Protein AF-A0A850QYL5-F1 (afdb_monomer)

Secondary structure (DSSP, 8-state):
--HHHHHHHHHHHHHHHHTT--HHHHHHHHHTT-SS---HHHHHHHHTT-S----HHHHHHHHHHTT--HHHHHHHHHHHHHHHHHTT--

Sequence (90 aa):
MTKNTILFGKYLKRIRESQNLTLEDVMKNIGLANDYHWQMSDLEAIELGQMDLANLKIMSLIAQGWQIEYSQLLKEFNHFTYHIAVSKFD

Solvent-accessible surface area (backbone atoms only — not comparable to full-atom values): 5062 Å² total; per-residue (Å²): 136,55,76,56,35,34,51,50,8,46,50,53,44,51,49,30,57,75,68,72,51,50,74,63,53,23,50,50,41,31,55,77,69,51,91,71,91,80,50,74,67,56,56,51,31,31,38,64,19,73,46,84,80,89,44,70,70,58,48,48,40,50,18,50,22,61,73,43,58,50,69,59,52,47,50,55,49,48,56,45,50,51,50,56,62,56,66,70,76,112

Structure (mmCIF, N/CA/C/O backbone):
data_AF-A0A850QYL5-F1
#
_entry.id   AF-A0A850QYL5-F1
#
loop_
_atom_site.group_PDB
_atom_site.id
_atom_site.type_symbol
_atom_site.label_atom_id
_atom_site.label_alt_id
_atom_site.label_comp_id
_atom_site.label_asym_id
_atom_site.label_entity_id
_atom_site.label_seq_id
_at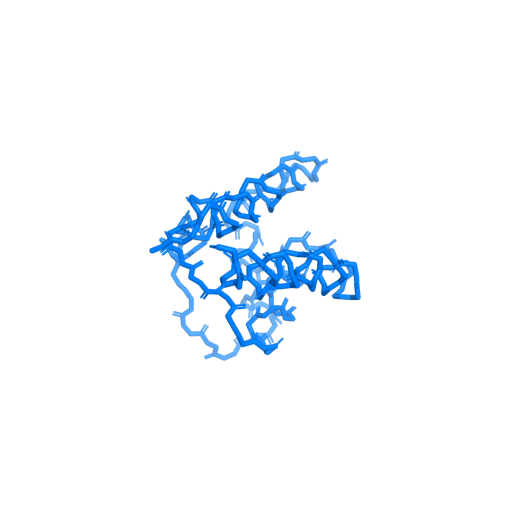om_site.pdbx_PDB_ins_code
_atom_site.Cartn_x
_atom_site.Cartn_y
_atom_site.Cartn_z
_atom_site.occupancy
_atom_site.B_iso_or_equiv
_atom_site.auth_seq_id
_atom_site.auth_comp_id
_atom_site.auth_asym_id
_atom_site.auth_atom_id
_atom_site.pdbx_PDB_model_num
ATOM 1 N N . MET A 1 1 ? -7.518 13.676 -12.973 1.00 56.41 1 MET A N 1
ATOM 2 C CA . MET A 1 1 ? -7.288 12.803 -11.801 1.00 56.41 1 MET A CA 1
ATOM 3 C C . MET A 1 1 ? -8.573 12.770 -10.990 1.00 56.41 1 MET A C 1
ATOM 5 O O . MET A 1 1 ? -9.167 13.830 -10.823 1.00 56.41 1 MET A O 1
ATOM 9 N N . THR A 1 2 ? -9.080 11.600 -10.597 1.00 66.81 2 THR A N 1
ATOM 10 C CA . THR A 1 2 ? -10.423 11.512 -9.992 1.00 66.81 2 THR A CA 1
ATOM 11 C C . THR A 1 2 ? -10.354 11.583 -8.467 1.00 66.81 2 THR A C 1
ATOM 13 O O . THR A 1 2 ? -9.373 11.152 -7.863 1.00 66.81 2 THR A O 1
ATOM 16 N N . LYS A 1 3 ? -11.420 12.079 -7.824 1.00 70.69 3 LYS A N 1
ATOM 17 C CA . LYS A 1 3 ? -11.595 12.027 -6.359 1.00 70.69 3 LYS A CA 1
ATOM 18 C C . LYS A 1 3 ? -11.377 10.609 -5.805 1.00 70.69 3 LYS A C 1
ATOM 20 O O . LYS A 1 3 ? -10.894 10.453 -4.689 1.00 70.69 3 LYS A O 1
ATOM 25 N N . ASN A 1 4 ? -11.675 9.590 -6.607 1.00 71.50 4 ASN A N 1
ATOM 26 C CA . ASN A 1 4 ? -11.581 8.187 -6.224 1.00 71.50 4 ASN A CA 1
ATOM 27 C C . ASN A 1 4 ? -10.133 7.673 -6.222 1.00 71.50 4 ASN A C 1
ATOM 29 O O . ASN A 1 4 ? -9.787 6.910 -5.327 1.00 71.50 4 ASN A O 1
ATOM 33 N N . THR A 1 5 ? -9.259 8.165 -7.110 1.00 75.62 5 THR A N 1
ATOM 34 C CA . THR A 1 5 ? -7.810 7.876 -7.060 1.00 75.62 5 THR A CA 1
ATOM 35 C C . THR A 1 5 ? -7.194 8.389 -5.748 1.00 75.62 5 THR A C 1
ATOM 37 O O . THR A 1 5 ? -6.461 7.668 -5.077 1.00 75.62 5 THR A O 1
ATOM 40 N N . ILE A 1 6 ? -7.587 9.593 -5.309 1.00 80.88 6 ILE A N 1
ATOM 41 C CA . ILE A 1 6 ? -7.164 10.192 -4.026 1.00 80.88 6 ILE A CA 1
ATOM 42 C C . ILE A 1 6 ? -7.674 9.387 -2.823 1.00 80.88 6 ILE A C 1
ATOM 44 O O . ILE A 1 6 ? -6.946 9.187 -1.851 1.00 80.88 6 ILE A O 1
ATOM 48 N N . LEU A 1 7 ? -8.927 8.925 -2.859 1.00 81.12 7 LEU A N 1
ATOM 49 C CA . LEU A 1 7 ? -9.495 8.106 -1.784 1.00 81.12 7 LEU A CA 1
ATOM 50 C C . LEU A 1 7 ? -8.823 6.732 -1.690 1.00 81.12 7 LEU A C 1
ATOM 52 O O . LEU A 1 7 ? -8.559 6.265 -0.584 1.00 81.12 7 LEU A O 1
ATOM 56 N N . PHE A 1 8 ? -8.499 6.125 -2.831 1.00 82.38 8 PHE A N 1
ATOM 57 C CA . PHE A 1 8 ? -7.793 4.851 -2.885 1.00 82.38 8 PHE A CA 1
ATOM 58 C C . PHE A 1 8 ? -6.375 4.950 -2.312 1.00 82.38 8 PHE A C 1
ATOM 60 O O . PHE A 1 8 ? -5.995 4.133 -1.475 1.00 82.38 8 PHE A O 1
ATOM 67 N N . GLY A 1 9 ? -5.629 6.003 -2.663 1.00 87.19 9 GLY A N 1
ATOM 68 C CA . GLY A 1 9 ? -4.313 6.268 -2.073 1.00 87.19 9 GLY A CA 1
ATOM 69 C C . GLY A 1 9 ? -4.362 6.414 -0.550 1.00 87.19 9 GLY A C 1
ATOM 70 O O . GLY A 1 9 ? -3.587 5.786 0.173 1.00 87.19 9 GLY A O 1
ATOM 71 N N . LYS A 1 10 ? -5.355 7.150 -0.033 1.00 87.19 10 LYS A N 1
ATOM 72 C CA . LYS A 1 10 ? -5.582 7.282 1.418 1.00 87.19 10 LYS A CA 1
ATOM 73 C C . LYS A 1 10 ? -5.920 5.953 2.095 1.00 87.19 10 LYS A C 1
ATOM 75 O O . LYS A 1 10 ? -5.508 5.735 3.233 1.00 87.19 10 LYS A O 1
ATOM 80 N N . TYR A 1 11 ? -6.681 5.087 1.428 1.00 87.88 11 TYR A N 1
ATOM 81 C CA . TYR A 1 11 ? -6.997 3.750 1.931 1.00 87.88 11 TYR A CA 1
ATOM 82 C C . TYR A 1 11 ? -5.733 2.894 2.071 1.00 87.88 11 TYR A C 1
ATOM 84 O O . TYR A 1 11 ? -5.493 2.348 3.148 1.00 87.88 11 TYR A O 1
ATOM 92 N N . LEU A 1 12 ? -4.892 2.854 1.034 1.00 90.06 12 LEU A N 1
ATOM 93 C CA . LEU A 1 12 ? -3.614 2.137 1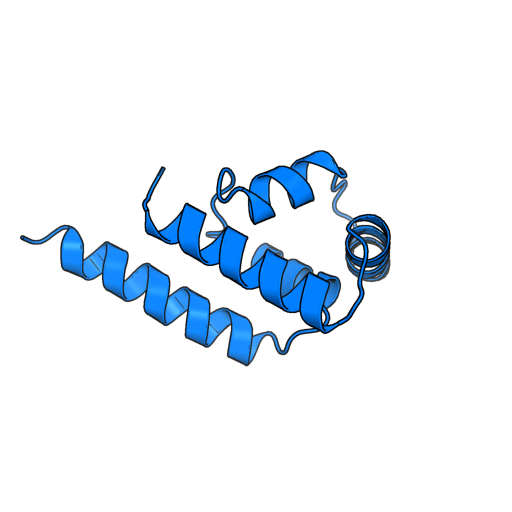.065 1.00 90.06 12 LEU A CA 1
ATOM 94 C C . LEU A 1 12 ? -2.698 2.666 2.170 1.00 90.06 12 LEU A C 1
ATOM 96 O O . LEU A 1 12 ? -2.172 1.883 2.961 1.00 90.06 12 LEU A O 1
ATOM 100 N N . LYS A 1 13 ? -2.596 3.992 2.304 1.00 91.69 13 LYS A N 1
ATOM 101 C CA . LYS A 1 13 ? -1.848 4.624 3.395 1.00 91.69 13 LYS A CA 1
ATOM 102 C C . LYS A 1 13 ? -2.331 4.164 4.770 1.00 91.69 13 LYS A C 1
ATOM 104 O O . LYS A 1 13 ? -1.528 3.758 5.604 1.00 91.69 13 LYS A O 1
ATOM 109 N N . ARG A 1 14 ? -3.648 4.170 4.995 1.00 90.88 14 ARG A N 1
ATOM 110 C CA . ARG A 1 14 ? -4.237 3.736 6.268 1.00 90.88 14 ARG A CA 1
ATOM 111 C C . ARG A 1 14 ? -3.929 2.272 6.577 1.00 90.88 14 ARG A C 1
ATOM 113 O O .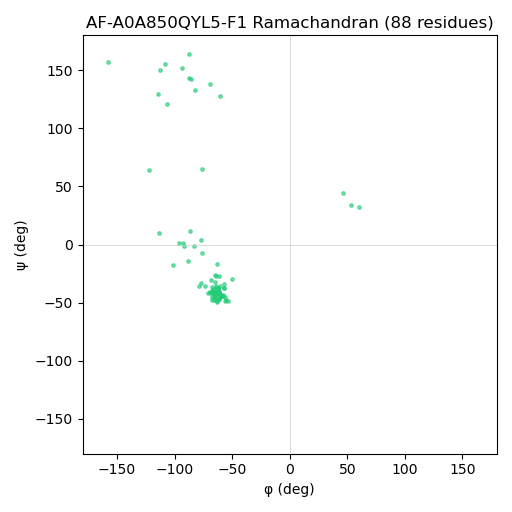 ARG A 1 14 ? -3.663 1.943 7.730 1.00 90.88 14 ARG A O 1
ATOM 120 N N . ILE A 1 15 ? -3.978 1.396 5.575 1.00 90.75 15 ILE A N 1
ATOM 121 C CA . ILE A 1 15 ? -3.612 -0.011 5.758 1.00 90.75 15 ILE A CA 1
ATOM 122 C C . ILE A 1 15 ? -2.147 -0.131 6.151 1.00 90.75 15 ILE A C 1
ATOM 124 O O . ILE A 1 15 ? -1.846 -0.789 7.146 1.00 90.75 15 ILE A O 1
ATOM 128 N N . ARG A 1 16 ? -1.255 0.531 5.407 1.00 93.19 16 ARG A N 1
ATOM 129 C CA . ARG A 1 16 ? 0.185 0.496 5.668 1.00 93.19 16 ARG A CA 1
ATOM 130 C C . ARG A 1 16 ? 0.493 0.889 7.106 1.00 93.19 16 ARG A C 1
ATOM 132 O O . ARG A 1 16 ? 1.205 0.179 7.809 1.00 93.19 16 ARG A O 1
ATOM 139 N N . GLU A 1 17 ? -0.098 1.999 7.541 1.00 93.31 17 GLU A N 1
ATOM 140 C CA . GLU A 1 17 ? 0.019 2.505 8.906 1.00 93.31 17 GLU A CA 1
ATOM 141 C C . GLU A 1 17 ? -0.554 1.509 9.923 1.00 93.31 17 GLU A C 1
ATOM 143 O O . GLU A 1 17 ? 0.080 1.255 10.941 1.00 93.31 17 GLU A O 1
ATOM 148 N N . SER A 1 18 ? -1.700 0.876 9.642 1.00 93.12 18 SER A N 1
ATOM 149 C CA . SER A 1 18 ? -2.291 -0.129 10.542 1.00 93.12 18 SER A CA 1
ATOM 150 C C . SER A 1 18 ? -1.436 -1.389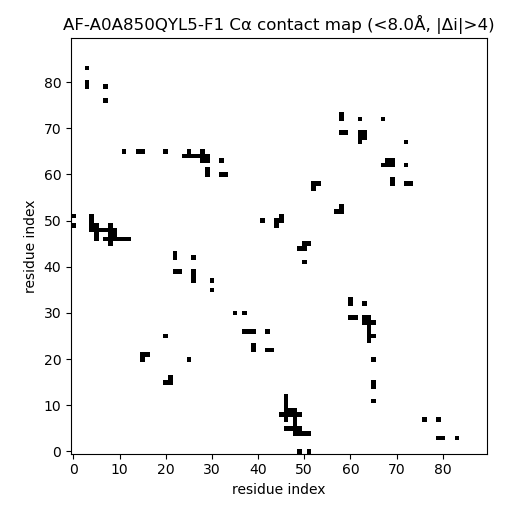 10.715 1.00 93.12 18 SER A C 1
ATOM 152 O O . SER A 1 18 ? -1.509 -2.045 11.751 1.00 93.12 18 SER A O 1
ATOM 154 N N . GLN A 1 19 ? -0.613 -1.709 9.717 1.00 92.06 19 GLN A N 1
ATOM 155 C CA . GLN A 1 19 ? 0.327 -2.828 9.731 1.00 92.06 19 GLN A CA 1
ATOM 156 C C . GLN A 1 19 ? 1.727 -2.419 10.223 1.00 92.06 19 GLN A C 1
ATOM 158 O O . GLN A 1 19 ? 2.622 -3.259 10.265 1.00 92.06 19 GLN A O 1
ATOM 163 N N . ASN A 1 20 ? 1.929 -1.148 10.598 1.00 94.19 20 ASN A N 1
ATOM 164 C CA . ASN A 1 20 ? 3.231 -0.566 10.942 1.00 94.19 20 ASN A CA 1
ATOM 165 C C . ASN A 1 20 ? 4.310 -0.760 9.857 1.00 94.19 20 ASN A C 1
ATOM 167 O O . ASN A 1 20 ? 5.488 -0.901 10.177 1.00 94.19 20 ASN A O 1
ATOM 171 N N . LEU A 1 21 ? 3.922 -0.757 8.577 1.00 92.25 21 LEU A N 1
ATOM 172 C CA . LEU A 1 21 ? 4.861 -0.872 7.460 1.00 92.25 21 LEU A CA 1
ATOM 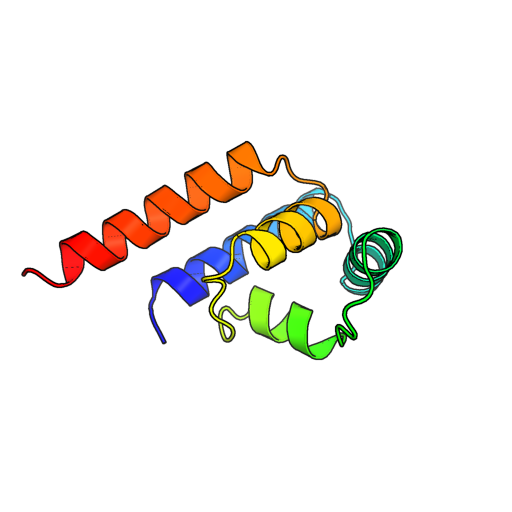173 C C . LEU A 1 21 ? 5.406 0.500 7.038 1.00 92.25 21 LEU A C 1
ATOM 175 O O . LEU A 1 21 ? 4.689 1.508 6.994 1.00 92.25 21 LEU A O 1
ATOM 179 N N . THR A 1 22 ? 6.676 0.545 6.653 1.00 94.06 22 THR A N 1
ATOM 180 C CA . THR A 1 22 ? 7.257 1.687 5.935 1.00 94.06 22 THR A CA 1
ATOM 181 C C . THR A 1 22 ? 7.050 1.538 4.424 1.00 94.06 22 THR A C 1
ATOM 183 O O . THR A 1 22 ? 6.730 0.458 3.929 1.00 94.06 22 THR A O 1
ATOM 186 N N . LEU A 1 23 ? 7.226 2.619 3.656 1.00 91.06 23 LEU A N 1
ATOM 187 C CA . LEU A 1 23 ? 7.228 2.516 2.189 1.00 91.06 23 LEU A CA 1
ATOM 188 C C . LEU A 1 23 ? 8.408 1.674 1.676 1.00 91.06 23 LEU A C 1
ATOM 190 O O . LEU A 1 23 ? 8.289 1.023 0.642 1.00 91.06 23 LEU A O 1
ATOM 194 N N . GLU A 1 24 ? 9.512 1.620 2.423 1.00 92.00 24 GLU A N 1
ATOM 195 C CA . GLU A 1 24 ? 10.643 0.741 2.124 1.00 92.00 24 GLU A CA 1
ATOM 196 C C . GLU A 1 24 ? 10.271 -0.737 2.297 1.00 92.00 24 GLU A C 1
ATOM 198 O O . GLU A 1 24 ? 10.579 -1.547 1.425 1.00 92.00 24 GLU A O 1
ATOM 203 N N . ASP A 1 25 ? 9.534 -1.085 3.358 1.00 92.50 25 ASP A N 1
ATOM 204 C CA . ASP A 1 25 ? 9.014 -2.445 3.546 1.00 92.50 25 ASP A CA 1
ATOM 205 C C . ASP A 1 25 ? 8.079 -2.840 2.402 1.00 92.50 25 ASP A C 1
ATOM 207 O O . ASP A 1 25 ? 8.173 -3.943 1.865 1.00 92.50 25 ASP A O 1
ATOM 211 N N . VAL A 1 26 ? 7.206 -1.921 1.986 1.00 90.44 26 VAL A N 1
ATOM 212 C CA . VAL A 1 26 ? 6.311 -2.118 0.842 1.00 90.44 26 VAL A CA 1
ATOM 213 C C . VAL A 1 26 ? 7.106 -2.331 -0.447 1.00 90.44 26 VAL A C 1
ATOM 215 O O . VAL A 1 26 ? 6.834 -3.282 -1.181 1.00 90.44 26 VAL A O 1
ATOM 218 N N . MET A 1 27 ? 8.116 -1.499 -0.710 1.00 88.62 27 MET A N 1
ATOM 219 C CA . MET A 1 27 ? 8.992 -1.645 -1.874 1.00 88.62 27 MET A CA 1
ATOM 220 C C . MET A 1 27 ? 9.726 -2.982 -1.858 1.00 88.62 27 MET A C 1
ATOM 222 O O . MET A 1 27 ? 9.786 -3.670 -2.873 1.00 88.62 27 MET A O 1
ATOM 226 N N . LYS A 1 28 ? 10.249 -3.383 -0.698 1.00 88.50 28 LYS A N 1
ATOM 227 C CA . LYS A 1 28 ? 10.902 -4.677 -0.516 1.00 88.50 28 LYS A CA 1
ATOM 228 C C . LYS A 1 28 ? 9.931 -5.819 -0.807 1.00 88.50 28 LYS A C 1
ATOM 230 O O . LYS A 1 28 ? 10.289 -6.731 -1.540 1.00 88.50 28 LYS A O 1
ATOM 235 N N . ASN A 1 29 ? 8.701 -5.753 -0.306 1.00 87.56 29 ASN A N 1
ATOM 236 C CA . ASN A 1 29 ? 7.671 -6.765 -0.550 1.00 87.56 29 ASN A CA 1
ATOM 237 C C . ASN A 1 29 ? 7.266 -6.853 -2.032 1.00 87.56 29 ASN A C 1
ATOM 239 O O . ASN A 1 29 ? 7.031 -7.953 -2.529 1.00 87.56 29 ASN A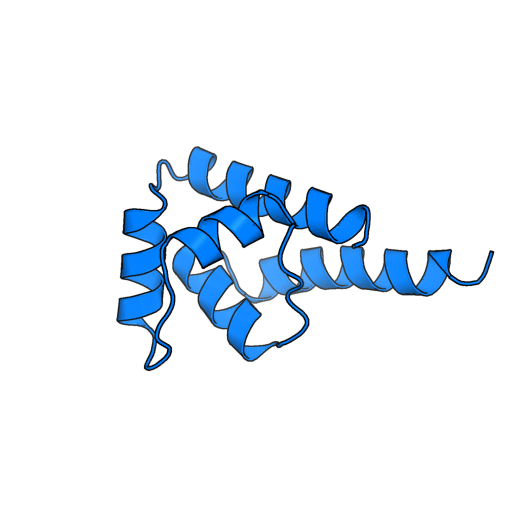 O 1
ATOM 243 N N . ILE A 1 30 ? 7.236 -5.724 -2.751 1.00 85.69 30 ILE A N 1
ATOM 244 C CA . ILE A 1 30 ? 7.008 -5.680 -4.207 1.00 85.69 30 ILE A CA 1
ATOM 245 C C . ILE A 1 30 ? 8.219 -6.229 -4.973 1.00 85.69 30 ILE A C 1
ATOM 247 O O . ILE A 1 30 ? 8.050 -6.979 -5.929 1.00 85.69 30 ILE A O 1
ATOM 251 N N . GLY A 1 31 ? 9.441 -5.893 -4.558 1.00 74.25 31 GLY A N 1
ATOM 252 C CA . GLY A 1 31 ? 10.679 -6.388 -5.169 1.00 74.25 31 GLY A CA 1
ATOM 253 C C . GLY A 1 31 ? 10.911 -7.884 -4.935 1.00 74.25 31 GLY A C 1
ATOM 254 O O . GLY A 1 31 ? 11.435 -8.568 -5.806 1.00 74.25 31 GLY A O 1
ATOM 255 N N . LEU A 1 32 ? 10.437 -8.427 -3.808 1.00 67.75 32 LEU A N 1
ATOM 256 C CA . LEU A 1 32 ? 10.355 -9.874 -3.569 1.00 67.75 32 LEU A CA 1
ATOM 257 C C . LEU A 1 32 ? 9.401 -10.578 -4.552 1.00 67.75 32 LEU A C 1
ATOM 259 O O . LEU A 1 32 ? 9.447 -11.800 -4.675 1.00 67.75 32 LEU A O 1
ATOM 263 N N . ALA A 1 33 ? 8.533 -9.822 -5.226 1.00 60.84 33 ALA A N 1
ATOM 264 C CA . ALA A 1 33 ? 7.502 -10.332 -6.112 1.00 60.84 33 ALA A CA 1
ATOM 265 C C . ALA A 1 33 ? 7.828 -10.249 -7.607 1.00 60.84 33 ALA A C 1
ATOM 267 O O . ALA A 1 33 ? 7.078 -10.839 -8.387 1.00 60.84 33 ALA A O 1
ATOM 268 N N . ASN A 1 34 ? 8.807 -9.435 -8.042 1.00 60.59 34 ASN A N 1
ATOM 269 C CA . ASN A 1 34 ? 8.695 -8.870 -9.390 1.00 60.59 34 ASN A CA 1
ATOM 270 C C . ASN A 1 34 ? 9.975 -8.381 -10.095 1.00 60.59 34 ASN A C 1
ATOM 272 O O . ASN A 1 34 ? 10.924 -7.936 -9.460 1.00 60.59 34 ASN A O 1
ATOM 276 N N . ASP A 1 35 ? 9.885 -8.335 -11.433 1.00 62.03 35 ASP A N 1
ATOM 277 C CA . ASP A 1 35 ? 10.879 -7.814 -12.392 1.00 62.03 35 ASP A CA 1
ATOM 278 C C . ASP A 1 35 ? 10.685 -6.318 -12.745 1.00 62.03 35 ASP A C 1
ATOM 280 O O . ASP A 1 35 ? 11.420 -5.759 -13.560 1.00 62.03 35 ASP A O 1
ATOM 284 N N . TYR A 1 36 ? 9.665 -5.644 -12.198 1.00 63.25 36 TYR A N 1
ATOM 285 C CA . TYR A 1 36 ? 9.397 -4.233 -12.508 1.00 63.25 36 TYR A CA 1
ATOM 286 C C . TYR A 1 36 ? 10.274 -3.291 -11.670 1.00 63.25 36 TYR A C 1
ATOM 288 O O . TYR A 1 36 ? 10.325 -3.395 -10.447 1.00 63.25 36 TYR A O 1
ATOM 296 N N . HIS A 1 37 ? 10.879 -2.299 -12.325 1.00 72.38 37 HIS A N 1
ATOM 297 C CA . HIS A 1 37 ? 11.714 -1.262 -11.708 1.00 72.38 37 HIS A CA 1
ATOM 298 C C . HIS A 1 37 ? 10.892 -0.179 -10.981 1.00 72.38 37 HIS A C 1
ATOM 300 O O . HIS A 1 37 ? 10.878 0.976 -11.402 1.00 72.38 37 HIS A O 1
ATOM 306 N N . TRP A 1 38 ? 10.185 -0.546 -9.912 1.00 77.50 38 TRP A N 1
ATOM 307 C CA . TRP A 1 38 ? 9.447 0.407 -9.077 1.00 77.50 38 TRP A CA 1
ATOM 308 C C . TRP A 1 38 ? 10.397 1.310 -8.288 1.00 77.50 38 TRP A C 1
ATOM 310 O O . TRP A 1 38 ? 11.396 0.850 -7.733 1.00 77.50 38 TRP A O 1
ATOM 320 N N . GLN A 1 39 ? 10.066 2.596 -8.211 1.00 84.56 39 GLN A N 1
ATOM 321 C CA . GLN A 1 39 ? 10.775 3.583 -7.404 1.00 84.56 39 GLN A CA 1
ATOM 322 C C . GLN A 1 39 ? 9.944 3.999 -6.195 1.00 84.56 39 GLN A C 1
ATOM 324 O O . GLN A 1 39 ? 8.718 3.903 -6.186 1.00 84.56 39 GLN A O 1
ATOM 329 N N . MET A 1 40 ? 10.613 4.476 -5.144 1.00 86.56 40 MET A N 1
ATOM 330 C CA . MET A 1 40 ? 9.934 4.889 -3.910 1.00 86.56 40 MET A CA 1
ATOM 331 C C . MET A 1 40 ? 8.877 5.970 -4.174 1.00 86.56 40 MET A C 1
ATOM 333 O O . MET A 1 40 ? 7.781 5.921 -3.621 1.00 86.56 40 MET A O 1
ATOM 337 N N . SER A 1 41 ? 9.177 6.883 -5.101 1.00 88.06 41 SER A N 1
ATOM 338 C CA . SER A 1 41 ? 8.273 7.940 -5.554 1.00 88.06 41 SER A CA 1
ATOM 339 C C . SER A 1 41 ? 6.990 7.414 -6.198 1.00 88.06 41 SER A C 1
ATOM 341 O O . SER A 1 41 ? 5.969 8.093 -6.142 1.00 88.06 41 SER A O 1
ATOM 343 N N . ASP A 1 42 ? 7.007 6.212 -6.783 1.00 87.94 42 ASP A N 1
ATOM 344 C CA . ASP A 1 42 ? 5.798 5.597 -7.339 1.00 87.94 42 ASP A CA 1
ATOM 345 C C . ASP A 1 42 ? 4.838 5.196 -6.211 1.00 87.94 42 ASP A C 1
ATOM 347 O O . ASP A 1 42 ? 3.633 5.431 -6.297 1.00 87.94 42 ASP A O 1
ATOM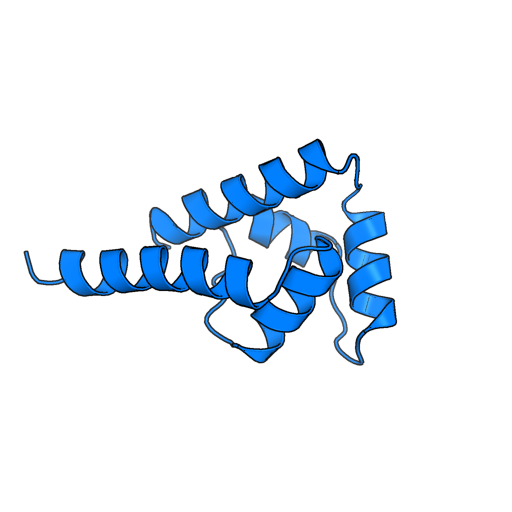 351 N N . LEU A 1 43 ? 5.370 4.653 -5.109 1.00 88.31 43 LEU A N 1
ATOM 352 C CA . LEU A 1 43 ? 4.574 4.295 -3.931 1.00 88.31 43 LEU A CA 1
ATOM 353 C C . LEU A 1 43 ? 4.010 5.539 -3.238 1.00 88.31 43 LEU A C 1
ATOM 355 O O . LEU A 1 43 ? 2.841 5.557 -2.850 1.00 88.31 43 LEU A O 1
ATOM 359 N N . GLU A 1 44 ? 4.807 6.603 -3.138 1.00 90.69 44 GLU A N 1
ATOM 360 C CA . GLU A 1 44 ? 4.354 7.899 -2.625 1.00 90.69 44 GLU A CA 1
ATOM 361 C C . GLU A 1 44 ? 3.244 8.492 -3.501 1.00 90.69 44 GLU A C 1
ATOM 363 O O . GLU A 1 44 ? 2.200 8.905 -2.991 1.00 90.69 44 GLU A O 1
ATOM 368 N N . ALA A 1 45 ? 3.423 8.483 -4.825 1.00 88.50 45 ALA A N 1
ATOM 369 C CA . ALA A 1 45 ? 2.417 8.957 -5.768 1.00 88.50 45 ALA A CA 1
ATOM 370 C C . ALA A 1 45 ? 1.114 8.149 -5.661 1.00 88.50 45 ALA A C 1
ATOM 372 O O . ALA A 1 45 ? 0.026 8.719 -5.771 1.00 88.50 45 ALA A O 1
ATOM 373 N N . ILE A 1 46 ? 1.190 6.845 -5.392 1.00 87.38 46 ILE A N 1
ATOM 374 C CA . ILE A 1 46 ? 0.013 6.008 -5.136 1.00 87.38 46 ILE A CA 1
ATOM 375 C C . ILE A 1 46 ? -0.694 6.413 -3.843 1.00 87.38 46 ILE A C 1
ATOM 377 O O . ILE A 1 46 ? -1.907 6.609 -3.872 1.00 87.38 46 ILE A O 1
ATOM 381 N N . GLU A 1 47 ? 0.018 6.596 -2.726 1.00 88.12 47 GLU A N 1
ATOM 382 C CA . GLU A 1 47 ? -0.606 7.006 -1.454 1.00 88.12 47 GLU A CA 1
ATOM 383 C C . GLU A 1 47 ? -1.227 8.404 -1.520 1.00 88.12 47 GLU A C 1
ATOM 385 O O . GLU A 1 47 ? -2.258 8.673 -0.897 1.00 88.12 47 GLU A O 1
ATOM 390 N N . LEU A 1 48 ? -0.638 9.292 -2.319 1.00 88.19 48 LEU A N 1
ATOM 391 C CA . LEU A 1 48 ? -1.193 10.612 -2.612 1.00 88.19 48 LEU A CA 1
ATOM 392 C C . LEU A 1 48 ? -2.361 10.555 -3.612 1.00 88.19 48 LEU A C 1
ATOM 394 O O . LEU A 1 48 ? -3.019 11.571 -3.849 1.00 88.19 48 LEU A O 1
ATOM 398 N N . GLY A 1 49 ? -2.629 9.381 -4.193 1.00 84.12 49 GLY A N 1
ATOM 399 C CA . GLY A 1 49 ? -3.620 9.168 -5.244 1.00 84.12 49 GLY A CA 1
ATOM 400 C C . GLY A 1 49 ? -3.344 9.980 -6.505 1.00 84.12 49 GLY A C 1
ATOM 401 O O . GLY A 1 49 ? -4.271 10.419 -7.188 1.00 84.12 49 GLY A O 1
ATOM 402 N N . GLN A 1 50 ? -2.060 10.201 -6.776 1.00 82.44 50 GLN A N 1
ATOM 403 C CA . GLN A 1 50 ? -1.528 10.869 -7.956 1.00 82.44 50 GLN A CA 1
ATOM 404 C C . GLN A 1 50 ? -1.283 9.901 -9.118 1.00 82.44 50 GLN A C 1
ATOM 406 O O . GLN A 1 50 ? -1.141 10.337 -10.260 1.00 82.44 50 GLN A O 1
ATOM 411 N N . MET A 1 51 ? -1.287 8.596 -8.843 1.00 78.94 51 MET A N 1
ATOM 412 C CA . MET A 1 51 ? -1.109 7.537 -9.831 1.00 78.94 51 MET A CA 1
ATOM 413 C C . MET A 1 51 ? -2.385 6.699 -9.956 1.00 78.94 51 MET A C 1
ATOM 415 O O . MET A 1 51 ? -2.938 6.244 -8.956 1.00 78.94 51 MET A O 1
ATOM 419 N N . ASP A 1 52 ? -2.860 6.509 -11.188 1.00 70.06 52 ASP A N 1
ATOM 420 C CA . ASP A 1 52 ? -4.001 5.634 -11.472 1.00 70.06 52 ASP A CA 1
ATOM 421 C C . ASP A 1 52 ? -3.538 4.185 -11.656 1.00 70.06 52 ASP A C 1
ATOM 423 O O . ASP A 1 52 ? -2.488 3.912 -12.240 1.00 70.06 52 ASP A O 1
ATOM 427 N N . LEU A 1 53 ? -4.341 3.249 -11.164 1.00 68.44 53 LEU A N 1
ATOM 428 C CA . LEU A 1 53 ? -3.992 1.841 -11.030 1.00 68.44 53 LEU A CA 1
ATOM 429 C C . LEU A 1 53 ? -4.996 0.991 -11.803 1.00 68.44 53 LEU A C 1
ATOM 431 O O . LEU A 1 53 ? -5.737 0.197 -11.243 1.00 68.44 53 LEU A O 1
ATOM 435 N N . ALA A 1 54 ? -5.028 1.168 -13.123 1.00 63.03 54 ALA A N 1
ATOM 436 C CA . ALA A 1 54 ? -5.975 0.476 -14.001 1.00 63.03 54 ALA A CA 1
ATOM 437 C C . ALA A 1 54 ? -5.531 -0.943 -14.415 1.00 63.03 54 ALA A C 1
ATOM 439 O O . ALA A 1 54 ? -6.233 -1.624 -15.160 1.00 63.03 54 ALA A O 1
ATOM 440 N N . ASN A 1 55 ? -4.353 -1.399 -13.978 1.00 70.00 55 ASN A N 1
ATOM 441 C CA . ASN A 1 55 ? -3.782 -2.674 -14.407 1.00 70.00 55 ASN A CA 1
ATOM 442 C C . ASN A 1 55 ? -3.874 -3.729 -13.295 1.00 70.00 55 ASN A C 1
ATOM 444 O O . ASN A 1 55 ? -3.273 -3.577 -12.233 1.00 70.00 55 ASN A O 1
ATOM 448 N N . LEU A 1 56 ? -4.559 -4.843 -13.576 1.00 68.38 56 LEU A N 1
ATOM 449 C CA . LEU A 1 56 ? -4.739 -5.960 -12.640 1.00 68.38 56 LEU A CA 1
ATOM 450 C C . LEU A 1 56 ? -3.412 -6.549 -12.134 1.00 68.38 56 LEU A C 1
ATOM 452 O O . LEU A 1 56 ? -3.338 -6.941 -10.970 1.00 68.38 56 LEU A O 1
ATOM 456 N N . LYS A 1 57 ? -2.356 -6.568 -12.964 1.00 74.50 57 LYS A N 1
ATOM 457 C CA . LYS A 1 57 ? -1.016 -7.004 -12.534 1.00 74.50 57 LYS A CA 1
ATOM 458 C C . LYS A 1 57 ? -0.425 -6.043 -11.503 1.00 74.50 57 LYS A C 1
ATOM 460 O O . LYS A 1 57 ? 0.114 -6.486 -10.499 1.00 74.50 57 LYS A O 1
ATOM 465 N N . ILE A 1 58 ? -0.586 -4.738 -11.718 1.00 77.81 58 ILE A N 1
ATOM 466 C CA . ILE A 1 58 ? -0.141 -3.705 -10.774 1.00 77.81 58 ILE A CA 1
ATOM 467 C C . ILE A 1 58 ? -0.912 -3.813 -9.455 1.00 77.81 58 ILE A C 1
ATOM 469 O O . ILE A 1 58 ? -0.314 -3.755 -8.387 1.00 77.81 58 ILE A O 1
ATOM 473 N N . MET A 1 59 ? -2.220 -4.058 -9.514 1.00 81.50 59 MET A N 1
ATOM 474 C CA . MET A 1 59 ? -3.019 -4.267 -8.308 1.00 81.50 59 MET A CA 1
ATOM 475 C C . MET A 1 59 ? -2.568 -5.495 -7.508 1.00 81.50 59 MET A C 1
ATOM 477 O O . MET A 1 59 ? -2.533 -5.435 -6.286 1.00 81.50 59 MET A O 1
ATOM 481 N N . SER A 1 60 ? -2.188 -6.592 -8.170 1.00 83.56 60 SER A N 1
ATOM 482 C CA . SER A 1 60 ? -1.656 -7.776 -7.478 1.00 83.56 60 SER A CA 1
ATOM 483 C C . SER A 1 60 ? -0.362 -7.465 -6.727 1.00 83.56 60 SER A C 1
ATOM 485 O O . SER A 1 60 ? -0.171 -7.927 -5.607 1.00 83.56 60 SER A O 1
ATOM 487 N N . LEU A 1 61 ? 0.508 -6.652 -7.324 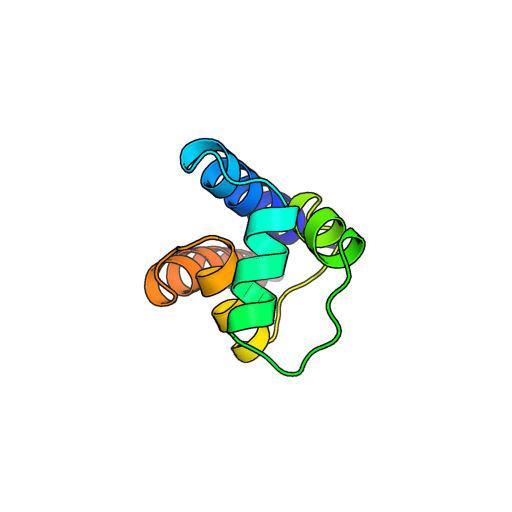1.00 85.62 61 LEU A N 1
ATOM 488 C CA . LEU A 1 61 ? 1.772 -6.241 -6.716 1.00 85.62 61 LEU A CA 1
ATOM 489 C C . LEU A 1 61 ? 1.553 -5.307 -5.530 1.00 85.62 61 LEU A C 1
ATOM 491 O O . LEU A 1 61 ? 2.191 -5.462 -4.498 1.00 85.62 61 LEU A O 1
ATOM 495 N N . ILE A 1 62 ? 0.611 -4.373 -5.650 1.00 85.50 62 ILE A N 1
ATOM 496 C CA . ILE A 1 62 ? 0.228 -3.480 -4.552 1.00 85.50 62 ILE A CA 1
ATOM 497 C C . ILE A 1 62 ? -0.379 -4.278 -3.404 1.00 85.50 62 ILE A C 1
ATOM 499 O O . ILE A 1 62 ? -0.021 -4.048 -2.252 1.00 85.50 62 ILE A O 1
ATOM 503 N N . ALA A 1 63 ? -1.249 -5.244 -3.710 1.00 89.50 63 ALA A N 1
ATOM 504 C CA . ALA A 1 63 ? -1.823 -6.120 -2.700 1.00 89.50 63 ALA A CA 1
ATOM 505 C C . ALA A 1 63 ? -0.723 -6.831 -1.902 1.00 89.50 63 ALA A C 1
ATOM 507 O O . ALA A 1 63 ? -0.731 -6.819 -0.676 1.00 89.50 63 ALA A O 1
ATOM 508 N N . GLN A 1 64 ? 0.284 -7.355 -2.597 1.00 88.94 64 GLN A N 1
ATOM 509 C CA . GLN A 1 64 ? 1.436 -7.978 -1.961 1.00 88.94 64 GLN A CA 1
ATOM 510 C C . GLN A 1 64 ? 2.298 -6.989 -1.165 1.00 88.94 64 GLN A C 1
ATOM 512 O O . GLN A 1 64 ? 2.679 -7.287 -0.035 1.00 88.94 64 GLN A O 1
ATOM 517 N N . GLY A 1 65 ? 2.587 -5.813 -1.728 1.00 89.69 65 GLY A N 1
ATOM 518 C CA . GLY A 1 65 ? 3.390 -4.775 -1.083 1.00 89.69 65 GLY A CA 1
ATOM 519 C C . GLY A 1 65 ? 2.822 -4.357 0.271 1.00 89.69 65 GLY A C 1
ATOM 520 O O . GLY A 1 65 ? 3.533 -4.353 1.276 1.00 89.69 65 GLY A O 1
ATOM 521 N N . TRP A 1 66 ? 1.517 -4.086 0.284 1.00 91.25 66 TRP A N 1
ATOM 522 C CA . TRP A 1 66 ? 0.728 -3.726 1.463 1.00 91.25 66 TRP A CA 1
ATOM 523 C C . TRP A 1 66 ? 0.178 -4.941 2.225 1.00 91.25 66 TRP A C 1
ATOM 525 O O . TRP A 1 66 ? -0.683 -4.773 3.081 1.00 91.25 66 TRP A O 1
ATOM 535 N N . GLN A 1 67 ? 0.628 -6.161 1.916 1.00 89.88 67 GLN A N 1
ATOM 536 C CA . GLN A 1 67 ? 0.221 -7.397 2.600 1.00 89.88 67 GLN A CA 1
ATOM 537 C C . GLN A 1 67 ? -1.301 -7.516 2.819 1.00 89.88 67 GLN A C 1
ATOM 539 O O . GLN A 1 67 ? -1.778 -7.863 3.899 1.00 89.88 67 GLN A O 1
ATOM 544 N N . ILE A 1 68 ? -2.074 -7.186 1.790 1.00 89.69 68 ILE A N 1
ATOM 545 C CA . ILE A 1 68 ? -3.530 -7.313 1.762 1.00 89.69 68 ILE A CA 1
ATOM 546 C C . ILE A 1 68 ? -3.946 -8.369 0.756 1.00 89.69 68 ILE A C 1
ATOM 548 O O . ILE A 1 68 ? -3.307 -8.572 -0.275 1.00 89.69 68 ILE A O 1
ATOM 552 N N . GLU A 1 69 ? -5.075 -9.008 1.031 1.00 90.50 69 GLU A N 1
ATOM 553 C CA . GLU A 1 69 ? -5.675 -9.948 0.098 1.00 90.50 69 GLU A CA 1
ATOM 554 C C . GLU A 1 69 ? -6.028 -9.248 -1.220 1.00 90.50 69 GLU A C 1
ATOM 556 O O . GLU A 1 69 ? -6.742 -8.241 -1.243 1.00 90.50 69 GLU A O 1
ATOM 561 N N . TYR A 1 70 ? -5.569 -9.804 -2.345 1.00 87.00 70 TYR A N 1
ATOM 562 C CA . TYR A 1 70 ? -5.842 -9.241 -3.672 1.00 87.00 70 TYR A CA 1
ATOM 563 C C . TYR A 1 70 ? -7.345 -9.117 -3.944 1.00 87.00 70 TYR A C 1
ATOM 565 O O . TYR A 1 70 ? -7.803 -8.134 -4.521 1.00 87.00 70 TYR A O 1
ATOM 573 N N . SER A 1 71 ? -8.128 -10.095 -3.484 1.00 86.06 71 SER A N 1
ATOM 574 C CA . SER A 1 71 ? -9.588 -10.093 -3.601 1.00 86.06 71 SER A CA 1
ATOM 575 C C . SER A 1 71 ? -10.237 -8.948 -2.816 1.00 86.06 71 SER A C 1
ATOM 577 O O . SER A 1 71 ? -11.191 -8.334 -3.298 1.00 86.06 71 SER A O 1
ATOM 579 N N . GLN A 1 72 ? -9.696 -8.616 -1.641 1.00 84.25 72 GLN A N 1
ATOM 580 C CA . GLN A 1 72 ? -10.131 -7.476 -0.842 1.00 84.25 72 GLN A CA 1
ATOM 581 C C . GLN A 1 72 ? -9.779 -6.168 -1.550 1.00 84.25 72 GLN A C 1
ATOM 583 O O . GLN A 1 72 ? -10.652 -5.321 -1.728 1.00 84.25 72 GLN A O 1
ATOM 588 N N . LEU A 1 73 ? -8.542 -6.038 -2.037 1.00 85.31 73 LEU A N 1
ATOM 589 C CA . LEU A 1 73 ? -8.113 -4.871 -2.803 1.00 85.31 73 LEU A CA 1
ATOM 590 C C . LEU A 1 73 ? -8.975 -4.662 -4.057 1.00 85.31 73 LEU A C 1
ATOM 592 O O . LEU A 1 73 ? -9.387 -3.541 -4.344 1.00 85.31 73 LEU A O 1
ATOM 596 N N . LEU A 1 74 ? -9.279 -5.741 -4.783 1.00 81.69 74 LEU A N 1
ATOM 597 C CA . LEU A 1 74 ? -10.110 -5.717 -5.983 1.00 81.69 74 LEU A CA 1
ATOM 598 C C . LEU A 1 74 ? -11.559 -5.347 -5.667 1.00 81.69 74 LEU A C 1
ATOM 600 O O . LEU A 1 74 ? -12.169 -4.607 -6.430 1.00 81.69 74 LEU A O 1
ATOM 604 N N . LYS A 1 75 ? -12.121 -5.833 -4.556 1.00 81.75 75 LYS A N 1
ATOM 605 C CA . LYS A 1 75 ? -13.474 -5.464 -4.122 1.00 81.75 75 LYS A CA 1
ATOM 606 C C . LYS A 1 75 ? -13.568 -3.968 -3.832 1.00 81.75 75 LYS A C 1
ATOM 608 O O . LYS A 1 75 ? -14.489 -3.319 -4.321 1.00 81.75 75 LYS A O 1
ATOM 613 N N . GLU A 1 76 ? -12.608 -3.430 -3.087 1.00 78.06 76 GLU A N 1
ATOM 614 C CA . GLU A 1 76 ? -12.543 -2.001 -2.782 1.00 78.06 76 GLU A CA 1
ATOM 615 C C . GLU A 1 76 ? -12.331 -1.190 -4.072 1.00 78.06 76 GLU A C 1
ATOM 617 O O . GLU A 1 76 ? -13.099 -0.278 -4.363 1.00 78.06 76 GLU A O 1
ATOM 622 N N . PHE A 1 77 ? -11.388 -1.594 -4.930 1.00 76.38 77 PHE A N 1
ATOM 623 C CA . PHE A 1 77 ? -11.150 -0.970 -6.236 1.00 76.38 77 PHE A CA 1
ATOM 624 C C . PHE A 1 77 ? -12.360 -1.005 -7.172 1.00 76.38 77 PHE A C 1
ATOM 626 O O . PHE A 1 77 ? -12.682 0.009 -7.779 1.00 76.38 77 PHE A O 1
ATOM 633 N N . ASN A 1 78 ? -13.066 -2.130 -7.271 1.00 71.44 78 ASN A N 1
ATOM 634 C CA . ASN A 1 78 ? -14.271 -2.254 -8.092 1.00 71.44 78 ASN A CA 1
ATOM 635 C C . ASN A 1 78 ? -15.419 -1.410 -7.548 1.00 71.44 78 ASN A C 1
ATOM 637 O O . ASN A 1 78 ? -16.170 -0.820 -8.322 1.00 71.44 78 ASN A O 1
ATOM 641 N N . HIS A 1 79 ? -15.541 -1.304 -6.226 1.00 68.75 79 HIS A N 1
ATOM 642 C CA . HIS A 1 79 ? -16.464 -0.360 -5.613 1.00 68.75 79 HIS A CA 1
ATOM 643 C C . HIS A 1 79 ? -16.097 1.088 -6.000 1.00 68.75 79 HIS A C 1
ATOM 645 O O . HIS A 1 79 ? -16.974 1.872 -6.371 1.00 68.75 79 HIS A O 1
ATOM 651 N N . PHE A 1 80 ? -14.799 1.418 -6.047 1.00 65.50 80 PHE A N 1
ATOM 652 C CA . PHE A 1 80 ? -14.314 2.721 -6.512 1.00 65.50 80 PHE A CA 1
ATOM 653 C C . PHE A 1 80 ? -14.551 2.965 -8.013 1.00 65.50 80 PHE A C 1
ATOM 655 O O . PHE A 1 80 ? -15.014 4.050 -8.371 1.00 65.50 80 PHE A O 1
ATOM 662 N N . THR A 1 81 ? -14.268 2.002 -8.898 1.00 62.56 81 THR A N 1
ATOM 663 C CA . THR A 1 81 ? -14.418 2.157 -10.358 1.00 62.56 81 THR A CA 1
ATOM 664 C C . THR A 1 81 ? -15.872 2.132 -10.806 1.00 62.56 81 THR A C 1
ATOM 666 O O . THR A 1 81 ? -16.232 2.918 -11.681 1.00 62.56 81 THR A O 1
ATOM 669 N N . TYR A 1 82 ? -16.731 1.328 -10.169 1.00 59.09 82 TYR A N 1
ATOM 670 C CA . TYR A 1 82 ? -18.178 1.368 -10.390 1.00 59.09 82 TYR A CA 1
ATOM 671 C C . TYR A 1 82 ? -18.735 2.759 -10.066 1.00 59.09 82 TYR A C 1
ATOM 673 O O . TYR A 1 82 ? -19.458 3.333 -10.874 1.00 59.09 82 TYR A O 1
ATOM 681 N N . HIS A 1 83 ? -18.325 3.372 -8.950 1.00 53.84 83 HIS A N 1
ATOM 682 C CA . HIS A 1 83 ? -18.715 4.751 -8.647 1.00 53.84 83 HIS A CA 1
ATOM 683 C C . HIS A 1 83 ? -18.212 5.767 -9.681 1.00 53.84 83 HIS A C 1
ATOM 685 O O . HIS A 1 83 ? -18.971 6.673 -10.010 1.00 53.84 83 HIS A O 1
ATOM 691 N N . ILE A 1 84 ? -17.002 5.625 -10.245 1.00 50.78 84 ILE A N 1
ATOM 692 C CA . ILE A 1 84 ? -16.530 6.487 -11.358 1.00 50.78 84 ILE A CA 1
ATOM 693 C C . ILE A 1 84 ? -17.386 6.280 -12.612 1.00 50.78 84 ILE A C 1
ATOM 695 O O . ILE A 1 84 ? -17.693 7.244 -13.308 1.00 50.78 84 ILE A O 1
ATOM 699 N N . ALA A 1 85 ? -17.737 5.031 -12.924 1.00 51.94 85 ALA A N 1
ATOM 700 C CA . ALA A 1 85 ? -18.520 4.697 -14.106 1.00 51.94 85 ALA A CA 1
ATOM 701 C C . ALA A 1 85 ? -19.943 5.260 -14.015 1.00 51.94 85 ALA A C 1
ATOM 703 O O . ALA A 1 85 ? -20.430 5.797 -15.001 1.00 51.94 85 ALA A O 1
ATOM 704 N N . VAL A 1 86 ? -20.577 5.196 -12.840 1.00 50.84 86 VAL A N 1
ATOM 705 C CA . VAL A 1 86 ? -21.963 5.657 -12.647 1.00 50.84 86 VAL A CA 1
ATOM 706 C C . VAL A 1 86 ? -22.037 7.186 -12.526 1.00 50.84 86 VAL A C 1
ATOM 708 O O . VAL A 1 86 ? -22.934 7.793 -13.091 1.00 50.84 86 VAL A O 1
ATOM 711 N N . SER A 1 87 ? -21.052 7.840 -11.897 1.00 49.19 87 SER A N 1
ATOM 712 C CA . SER A 1 87 ? -21.018 9.315 -11.766 1.00 49.19 87 SER A CA 1
ATOM 713 C C . SER A 1 87 ? -20.589 10.074 -13.032 1.00 49.19 87 SER A C 1
ATOM 715 O O . SER A 1 87 ? -20.456 11.293 -13.000 1.00 49.19 87 SER A O 1
ATOM 717 N N . LYS A 1 88 ? -20.370 9.374 -14.153 1.00 44.31 88 LYS A N 1
ATOM 718 C CA . LYS A 1 88 ? -20.170 9.970 -15.486 1.00 44.31 88 LYS A CA 1
ATOM 719 C C . LYS A 1 88 ? -21.450 10.015 -16.337 1.00 44.31 88 LYS A C 1
ATOM 721 O O . LYS A 1 88 ? -21.375 10.458 -17.480 1.00 44.31 88 LYS A O 1
ATOM 726 N N . PHE A 1 89 ? -22.582 9.548 -15.806 1.00 43.34 89 PHE A N 1
ATOM 727 C CA . PHE A 1 89 ? -23.883 9.545 -16.488 1.00 43.34 89 PHE A CA 1
ATOM 728 C C . PHE A 1 89 ? -24.932 10.470 -15.840 1.00 43.34 89 PHE A C 1
ATOM 730 O O . PHE A 1 89 ? -26.083 10.424 -16.266 1.00 43.34 89 PHE A O 1
ATOM 737 N N . ASP A 1 90 ? -24.533 11.314 -14.881 1.00 39.91 90 ASP A N 1
ATOM 738 C CA . ASP A 1 90 ? -25.334 12.428 -14.340 1.00 39.91 90 ASP A CA 1
ATOM 739 C C . ASP A 1 90 ? -24.738 13.784 -14.752 1.00 39.91 90 ASP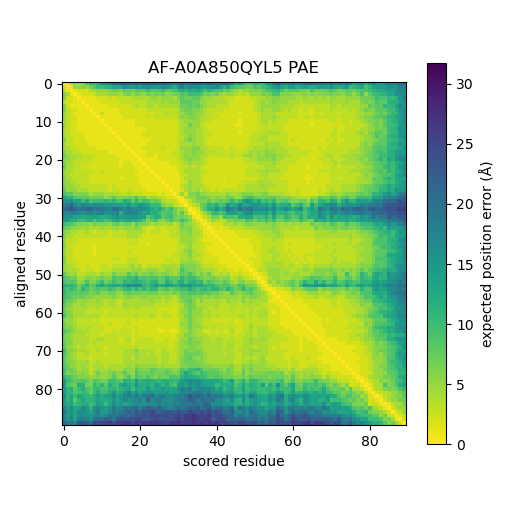 A C 1
ATOM 741 O O . ASP A 1 90 ? -23.494 13.938 -14.655 1.00 39.91 90 ASP A O 1
#

Radius of gyration: 12.91 Å; Cα contacts (8 Å, |Δi|>4): 81; chains: 1; bounding box: 37×23×27 Å

pLDDT: mean 78.58, std 13.67, range [39.91, 94.19]

Nearest PDB structures (foldseek):
  2ofy-assembly1_B  TM=8.083E-01  e=8.183E-02  Rhodococcus jostii RHA1
  3pxp-assembly1_A  TM=7.299E-01  e=2.584E-01  Chloroflexus aurantiacus J-10-fl
  6t90-assembly1_K  TM=7.364E-01  e=6.554E-01  Aequorea victoria
  3d1n-assembly3_I  TM=6.467E-01  e=5.249E+00  Homo sapiens
  3d1n-assembly1_L  TM=6.282E-01  e=6.902E+00  Homo sapiens

Organism: NCBI:txid2675299

InterPro domains:
  IPR010982 Lambda repressor-like, DNA-binding domain superfamily [G3DSA:1.10.260.40] (2-79)
  IPR010982 Lambda repressor-like, DNA-binding domain superfamily [SSF47413] (4-77)

Mean predicted aligned error: 6.57 Å

Foldseek 3Di:
DDPLLQVQLCVLVVLCVVVVHDLVQLVVQLVVPDDDPDDSVVNVCSNRSVDDDPDLVSLVSSCRSSVHDSVVSVVSVCVSVVVVVVVVVD